Protein AF-A0A6C0BUA6-F1 (afdb_monomer)

Mean predicted aligned error: 11.97 Å

Secondary structure (DSSP, 8-state):
---PPP-SSS--SSSTTTS----TTS-HHHHHHHHHHHHHHHHHHHHHHHHHHHHHHHHHHHHHHHHHHTT--BTTB-TT--SEEEEESSSSEEEEEE--S------SSHHHHHHHHTS-HHHHHHTGGGS-EEEESSSS-EEEHHHHTT-S--

Solvent-accessible surface area (backbone atoms only — not comparable to full-atom values): 8992 Å² total; per-residue (Å²): 136,87,88,72,84,79,78,90,76,69,68,79,66,76,45,77,85,42,38,80,80,80,62,91,87,75,41,72,70,58,50,50,58,50,48,55,51,49,52,20,52,50,48,49,64,74,61,29,71,69,51,52,49,53,52,50,52,47,30,52,52,32,44,52,48,48,28,60,77,20,53,39,78,44,36,81,39,44,66,70,45,68,62,60,50,74,47,68,85,83,86,44,86,44,45,31,34,52,52,78,45,78,44,90,71,65,37,68,50,64,68,53,39,25,54,53,76,75,42,53,70,66,46,49,68,66,50,52,19,45,50,63,37,25,36,34,76,89,48,103,46,36,36,30,56,32,59,71,70,69,42,34,82,114

Radius of gyration: 20.65 Å; Cα contacts (8 Å, |Δi|>4): 180; chains: 1; bounding box: 45×27×66 Å

pLDDT: mean 79.2, std 14.66, range [35.72, 94.44]

Sequence (154 aa):
MSFATECFSGECGLCKNCCQNTDESLQINIHKKNEDERRSNDLSKLMGKNYVQEVKDRYNKNLKGWCKTYSFKEPFCYGYAPEKKSETFTGRNEKYKIIDKIHNHVCDNTYCKMMYYTSTNWEQDKKYSLLPVYKNINEEKFLCGPCLTNDSFK

Structure (mmCIF, N/CA/C/O backbone):
data_AF-A0A6C0BUA6-F1
#
_entry.id   AF-A0A6C0BUA6-F1
#
loop_
_atom_site.group_PDB
_atom_site.id
_atom_site.type_symbol
_atom_site.label_atom_id
_atom_site.label_alt_id
_atom_site.label_comp_id
_atom_site.label_asym_id
_atom_site.label_entity_id
_atom_site.label_seq_id
_atom_site.pdbx_PDB_ins_code
_atom_site.Cartn_x
_atom_site.Cartn_y
_atom_site.Cartn_z
_atom_site.occupancy
_atom_site.B_iso_or_equiv
_atom_site.auth_seq_id
_atom_site.auth_comp_id
_atom_site.auth_asym_id
_atom_site.auth_atom_id
_atom_site.pdbx_PDB_model_num
ATOM 1 N N . MET A 1 1 ? -29.274 1.729 -44.927 1.00 35.72 1 MET A N 1
ATOM 2 C CA . MET A 1 1 ? -28.558 0.460 -45.172 1.00 35.72 1 MET A CA 1
ATOM 3 C C . MET A 1 1 ? -27.086 0.799 -45.319 1.00 35.72 1 MET A C 1
ATOM 5 O O . MET A 1 1 ? -26.738 1.466 -46.283 1.00 35.72 1 MET A O 1
ATOM 9 N N . SER A 1 2 ? -26.258 0.459 -44.330 1.00 39.50 2 SER A N 1
ATOM 10 C CA . SER A 1 2 ? -24.808 0.663 -44.417 1.00 39.50 2 SER A CA 1
ATOM 11 C C . SER A 1 2 ? -24.192 -0.536 -45.123 1.00 39.50 2 SER A C 1
ATOM 13 O O . SER A 1 2 ? -24.250 -1.646 -44.603 1.00 39.50 2 SER A O 1
ATOM 15 N N . PHE A 1 3 ? -23.634 -0.311 -46.309 1.00 49.69 3 PHE A N 1
ATOM 16 C CA . PHE A 1 3 ? -22.864 -1.315 -47.033 1.00 49.69 3 PHE A CA 1
ATOM 17 C C . PHE A 1 3 ? -21.423 -1.261 -46.530 1.00 49.69 3 PHE A C 1
ATOM 19 O O . PHE A 1 3 ? -20.653 -0.393 -46.930 1.00 49.69 3 PHE A O 1
ATOM 26 N N . ALA A 1 4 ? -21.076 -2.159 -45.612 1.00 58.88 4 ALA A N 1
ATOM 27 C CA . ALA A 1 4 ? -19.685 -2.473 -45.323 1.00 58.88 4 ALA A CA 1
ATOM 28 C C . ALA A 1 4 ? -19.344 -3.772 -46.058 1.00 58.88 4 ALA A C 1
ATOM 30 O O . ALA A 1 4 ? -20.046 -4.769 -45.904 1.00 58.88 4 ALA A O 1
ATOM 31 N N . THR A 1 5 ? -18.299 -3.735 -46.881 1.00 61.78 5 THR A N 1
ATOM 32 C CA . THR A 1 5 ? -17.768 -4.901 -47.595 1.00 61.78 5 THR A CA 1
ATOM 33 C C . THR A 1 5 ? -17.380 -6.000 -46.602 1.00 61.78 5 THR A C 1
ATOM 35 O O . THR A 1 5 ? -16.710 -5.723 -45.605 1.00 61.78 5 THR A O 1
ATOM 38 N N . GLU A 1 6 ? -17.798 -7.240 -46.869 1.00 60.75 6 GLU A N 1
ATOM 39 C CA . GLU A 1 6 ? -17.447 -8.404 -46.049 1.00 60.75 6 GLU A CA 1
ATOM 40 C C . GLU A 1 6 ? -15.928 -8.626 -46.029 1.00 60.75 6 GLU A C 1
ATOM 42 O O . GLU A 1 6 ? -15.224 -8.434 -47.021 1.00 60.75 6 GLU A O 1
ATOM 47 N N . CYS A 1 7 ? -15.394 -8.998 -44.865 1.00 67.06 7 CYS A N 1
ATOM 48 C CA . CYS A 1 7 ? -13.971 -9.270 -44.718 1.00 67.06 7 CYS A CA 1
ATOM 49 C C . CYS A 1 7 ? -13.639 -10.628 -45.342 1.00 67.06 7 CYS A C 1
ATOM 51 O O . CYS A 1 7 ? -13.927 -11.667 -44.756 1.00 67.06 7 CYS A O 1
ATOM 53 N N . PHE A 1 8 ? -13.014 -10.610 -46.517 1.00 59.47 8 PHE A N 1
ATOM 54 C CA . PHE A 1 8 ? -12.662 -11.828 -47.251 1.00 59.47 8 PHE A CA 1
ATOM 55 C C . PHE A 1 8 ? -11.437 -12.566 -46.690 1.00 59.47 8 PHE A C 1
ATOM 57 O O . PHE A 1 8 ? -11.283 -13.753 -46.951 1.00 59.47 8 PHE A O 1
ATOM 64 N N . SER A 1 9 ? -10.560 -11.887 -45.939 1.00 66.94 9 SER A N 1
ATOM 65 C CA . SER A 1 9 ? -9.278 -12.455 -45.494 1.00 66.94 9 SER A CA 1
ATOM 66 C C . SER A 1 9 ? -9.242 -12.905 -44.036 1.00 66.94 9 SER A C 1
ATOM 68 O O . SER A 1 9 ? -8.333 -13.630 -43.661 1.00 66.94 9 SER A O 1
ATOM 70 N N . GLY A 1 10 ? -10.165 -12.450 -43.184 1.00 58.16 10 GLY A N 1
ATOM 71 C CA . GLY A 1 10 ? -10.108 -12.722 -41.742 1.00 58.16 10 GLY A CA 1
ATOM 72 C C . GLY A 1 10 ? -8.922 -12.081 -40.998 1.00 58.16 10 GLY A C 1
ATOM 73 O O . GLY A 1 10 ? -8.855 -12.193 -39.778 1.00 58.16 10 GLY A O 1
ATOM 74 N N . GLU A 1 11 ? -8.042 -11.342 -41.683 1.00 60.97 11 GLU A N 1
ATOM 75 C CA . GLU A 1 11 ? -6.803 -10.773 -41.121 1.00 60.97 11 GLU A CA 1
ATOM 76 C C . GLU A 1 11 ? -6.751 -9.238 -41.152 1.00 60.97 11 GLU A C 1
ATOM 78 O O . GLU A 1 11 ? -5.745 -8.637 -40.787 1.00 60.97 11 GLU A O 1
ATOM 83 N N . CYS A 1 12 ? -7.818 -8.554 -41.577 1.00 71.81 12 CYS A N 1
ATOM 84 C CA . CYS A 1 12 ? -7.754 -7.102 -41.784 1.00 71.81 12 CYS A CA 1
ATOM 85 C C . CYS A 1 12 ? -7.585 -6.283 -40.491 1.00 71.81 12 CYS A C 1
ATOM 87 O O . CYS A 1 12 ? -7.330 -5.084 -40.562 1.00 71.81 12 CYS A O 1
ATOM 89 N N . GLY A 1 13 ? -7.779 -6.897 -39.319 1.00 61.25 13 GLY A N 1
ATOM 90 C CA . GLY A 1 13 ? -7.556 -6.274 -38.009 1.00 61.25 13 GLY A CA 1
ATOM 91 C C . GLY A 1 13 ? -8.489 -5.109 -37.654 1.00 61.25 13 GLY A C 1
ATOM 92 O O . GLY A 1 13 ? -8.307 -4.500 -36.605 1.00 61.25 13 GLY A O 1
ATOM 93 N N . LEU A 1 14 ? -9.470 -4.789 -38.507 1.00 63.84 14 LEU A N 1
ATOM 94 C CA . LEU A 1 14 ? -10.301 -3.580 -38.393 1.00 63.84 14 LEU A CA 1
ATOM 95 C C . LEU A 1 14 ? -11.815 -3.843 -38.470 1.00 63.84 14 LEU A C 1
ATOM 97 O O . LEU A 1 14 ? -12.604 -2.937 -38.212 1.00 63.84 14 LEU A O 1
ATOM 101 N N . CYS A 1 15 ? -12.248 -5.049 -38.849 1.00 64.81 15 CYS A N 1
ATOM 102 C CA . CYS A 1 15 ? -13.670 -5.386 -38.956 1.00 64.81 15 CYS A CA 1
ATOM 103 C C . CYS A 1 15 ? -14.173 -6.168 -37.737 1.00 64.81 15 CYS A C 1
ATOM 105 O O . CYS A 1 15 ? -13.388 -6.787 -37.027 1.00 64.81 15 CYS A O 1
ATOM 107 N N . LYS A 1 16 ? -15.497 -6.222 -37.548 1.00 59.44 16 LYS A N 1
ATOM 108 C CA . LYS A 1 16 ? -16.146 -6.919 -36.423 1.00 59.44 16 LYS A CA 1
ATOM 109 C C . LYS A 1 16 ? -15.748 -8.399 -36.277 1.00 59.44 16 LYS A C 1
ATOM 111 O O . LYS A 1 16 ? -15.749 -8.907 -35.167 1.00 59.44 16 LYS A O 1
ATOM 116 N N . ASN A 1 17 ? -15.403 -9.080 -37.371 1.00 60.66 17 ASN A N 1
ATOM 117 C CA . ASN A 1 17 ? -14.975 -10.483 -37.328 1.00 60.66 17 ASN A CA 1
ATOM 118 C C . ASN A 1 17 ? -13.485 -10.645 -36.972 1.00 60.66 17 ASN A C 1
ATOM 120 O O . ASN A 1 17 ? -13.104 -11.672 -36.423 1.00 60.66 17 ASN A O 1
ATOM 124 N N . CYS A 1 18 ? -12.643 -9.647 -37.265 1.00 66.56 18 CYS A N 1
ATOM 125 C CA . CYS A 1 18 ? -11.206 -9.666 -36.950 1.00 66.56 18 CYS A CA 1
ATOM 126 C C . CYS A 1 18 ? -10.905 -9.019 -35.593 1.00 66.56 18 CYS A C 1
ATOM 128 O O . CYS A 1 18 ? -9.969 -9.407 -34.900 1.00 66.56 18 CYS A O 1
ATOM 130 N N . CYS A 1 19 ? -11.699 -8.026 -35.202 1.00 59.78 19 CYS A N 1
ATOM 131 C CA . CYS A 1 19 ? -11.712 -7.450 -33.871 1.00 59.78 19 CYS A CA 1
ATOM 132 C C . CYS A 1 19 ? -12.650 -8.308 -33.022 1.00 59.78 19 CYS A C 1
ATOM 134 O O . CYS A 1 19 ? -13.852 -8.073 -33.048 1.00 59.78 19 CYS A O 1
ATOM 136 N N . GLN A 1 20 ? -12.119 -9.306 -32.312 1.00 54.91 20 GLN A N 1
ATOM 137 C CA . GLN A 1 20 ? -12.839 -10.223 -31.411 1.00 54.91 20 GLN A CA 1
ATOM 138 C C . GLN A 1 20 ? -13.535 -9.513 -30.221 1.00 54.91 20 GLN A C 1
ATOM 140 O O . GLN A 1 20 ? -13.323 -9.852 -29.062 1.00 54.91 20 GLN A O 1
ATOM 145 N N . ASN A 1 21 ? -14.393 -8.528 -30.481 1.00 51.66 21 ASN A N 1
ATOM 146 C CA . ASN A 1 21 ? -15.254 -7.877 -29.499 1.00 51.66 21 ASN A CA 1
ATOM 147 C C . ASN A 1 21 ? -16.586 -8.630 -29.409 1.00 51.66 21 ASN A C 1
ATOM 149 O O . ASN A 1 21 ? -17.660 -8.082 -29.655 1.00 51.66 21 ASN A O 1
ATOM 153 N N . THR A 1 22 ? -16.510 -9.912 -29.070 1.00 51.25 22 THR A N 1
ATOM 154 C CA . THR A 1 22 ? -17.661 -10.715 -28.652 1.00 51.25 22 THR A CA 1
ATOM 155 C C . THR A 1 22 ? -17.458 -11.110 -27.197 1.00 51.25 22 THR A C 1
ATOM 157 O O . THR A 1 22 ? -16.882 -12.155 -26.928 1.00 51.25 22 THR A O 1
ATOM 160 N N . ASP A 1 23 ? -17.801 -10.198 -26.283 1.00 46.47 23 ASP A N 1
ATOM 161 C CA . ASP A 1 23 ? -18.694 -10.417 -25.130 1.00 46.47 23 ASP A CA 1
ATOM 162 C C . ASP A 1 23 ? -18.578 -9.236 -24.146 1.00 46.47 23 ASP A C 1
ATOM 164 O O . ASP A 1 23 ? -17.656 -9.150 -23.333 1.00 46.47 23 ASP A O 1
ATOM 168 N N . GLU A 1 24 ? -19.531 -8.303 -24.206 1.00 51.62 24 GLU A N 1
ATOM 169 C CA . GLU A 1 24 ? -19.572 -7.101 -23.354 1.00 51.62 24 GLU A CA 1
ATOM 170 C C . GLU A 1 24 ? -20.008 -7.377 -21.901 1.00 51.62 24 GLU A C 1
ATOM 172 O O . GLU A 1 24 ? -20.027 -6.463 -21.079 1.00 51.62 24 GLU A O 1
ATOM 177 N N . SER A 1 25 ? -20.317 -8.623 -21.528 1.00 44.19 25 SER A N 1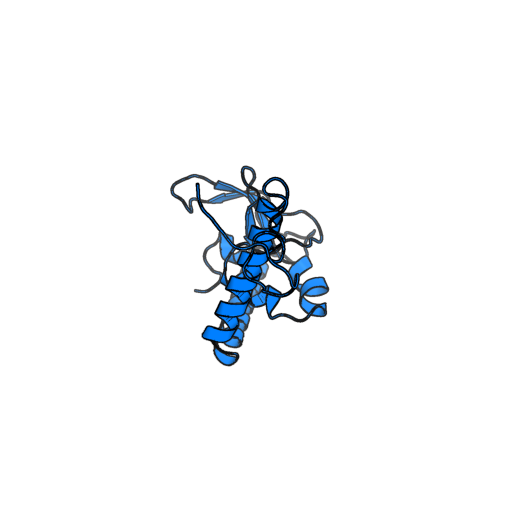
ATOM 178 C CA . SER A 1 25 ? -20.855 -8.935 -20.192 1.00 44.19 25 SER A CA 1
ATOM 179 C C . SER A 1 25 ? -19.848 -9.536 -19.197 1.00 44.19 25 SER A C 1
ATOM 181 O O . SER A 1 25 ? -20.138 -9.591 -18.003 1.00 44.19 25 SER A O 1
ATOM 183 N N . LEU A 1 26 ? -18.638 -9.914 -19.636 1.00 46.56 26 LEU A N 1
ATOM 184 C CA . LEU A 1 26 ? -17.632 -10.582 -18.786 1.00 46.56 26 LEU A CA 1
ATOM 185 C C . LEU A 1 26 ? -16.335 -9.786 -18.556 1.00 46.56 26 LEU A C 1
ATOM 187 O O . LEU A 1 26 ? -15.528 -10.170 -17.708 1.00 46.56 26 LEU A O 1
ATOM 191 N N . GLN A 1 27 ? -16.120 -8.661 -19.247 1.00 44.59 27 GLN A N 1
ATOM 192 C CA . GLN A 1 27 ? -14.793 -8.027 -19.289 1.00 44.59 27 GLN A CA 1
ATOM 193 C C . GLN A 1 27 ? -14.629 -6.713 -18.513 1.00 44.59 27 GLN A C 1
ATOM 195 O O . GLN A 1 27 ? -13.516 -6.197 -18.442 1.00 44.59 27 GLN A O 1
ATOM 200 N N . ILE A 1 28 ? -15.665 -6.175 -17.863 1.00 49.31 28 ILE A N 1
ATOM 201 C CA . ILE A 1 28 ? -15.546 -4.865 -17.189 1.00 49.31 28 ILE A CA 1
ATOM 202 C C . ILE A 1 28 ? -14.506 -4.905 -16.053 1.00 49.31 28 ILE A C 1
ATOM 204 O O . ILE A 1 28 ? -13.705 -3.983 -15.915 1.00 49.31 28 ILE A O 1
ATOM 208 N N . ASN A 1 29 ? -14.445 -5.994 -15.279 1.00 44.97 29 ASN A N 1
ATOM 209 C CA . ASN A 1 29 ? -13.486 -6.124 -14.172 1.00 44.97 29 ASN A CA 1
ATOM 210 C C . ASN A 1 29 ? -12.085 -6.580 -14.624 1.00 44.97 29 ASN A C 1
ATOM 212 O O . ASN A 1 29 ? -11.089 -6.206 -14.002 1.00 44.97 29 ASN A O 1
ATOM 216 N N . ILE A 1 30 ? -11.995 -7.349 -15.715 1.00 48.78 30 ILE A N 1
ATOM 217 C CA . ILE A 1 30 ? -10.722 -7.830 -16.278 1.00 48.78 30 ILE A CA 1
ATOM 218 C C . ILE A 1 30 ? -9.998 -6.684 -16.998 1.00 48.78 30 ILE A C 1
ATOM 220 O O . ILE A 1 30 ? -8.805 -6.476 -16.770 1.00 48.78 30 ILE A O 1
ATOM 224 N N . HIS A 1 31 ? -10.718 -5.875 -17.784 1.00 47.97 31 HIS A N 1
A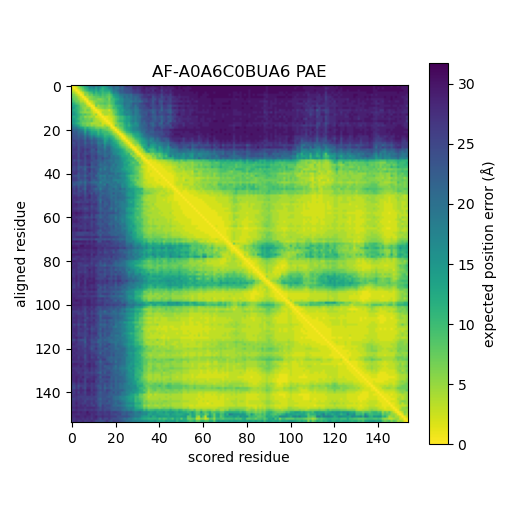TOM 225 C CA . HIS A 1 31 ? -10.142 -4.695 -18.430 1.00 47.97 31 HIS A CA 1
ATOM 226 C C . HIS A 1 31 ? -9.661 -3.658 -17.419 1.00 47.97 31 HIS A C 1
ATOM 228 O O . HIS A 1 31 ? -8.585 -3.105 -17.608 1.00 47.97 31 HIS A O 1
ATOM 234 N N . LYS A 1 32 ? -10.388 -3.432 -16.317 1.00 52.50 32 LYS A N 1
ATOM 235 C CA . LYS A 1 32 ? -9.991 -2.440 -15.305 1.00 52.50 32 LYS A CA 1
ATOM 236 C C . LYS A 1 32 ? -8.682 -2.796 -14.595 1.00 52.50 32 LYS A C 1
ATOM 238 O O . LYS A 1 32 ? -7.823 -1.933 -14.437 1.00 52.50 32 LYS A O 1
ATOM 243 N N . LYS A 1 33 ? -8.502 -4.067 -14.205 1.00 53.56 33 LYS A N 1
ATOM 244 C CA . LYS A 1 33 ? -7.230 -4.546 -13.630 1.00 53.56 33 LYS A CA 1
ATOM 245 C C . LYS A 1 33 ? -6.076 -4.415 -14.627 1.00 53.56 33 LYS A C 1
ATOM 247 O O . LYS A 1 33 ? -4.993 -3.989 -14.242 1.00 53.56 33 LYS A O 1
ATOM 252 N N . ASN A 1 34 ? -6.330 -4.725 -15.899 1.00 65.94 34 ASN A N 1
ATOM 253 C CA . ASN A 1 34 ? -5.346 -4.580 -16.970 1.00 65.94 34 ASN A CA 1
ATOM 254 C C . ASN A 1 34 ? -5.004 -3.097 -17.235 1.00 65.94 34 ASN A C 1
ATOM 256 O O . ASN A 1 34 ? -3.842 -2.751 -17.413 1.00 65.94 34 ASN A O 1
ATOM 260 N N . GLU A 1 35 ? -5.978 -2.186 -17.188 1.00 74.19 35 GLU A N 1
ATOM 261 C CA . GLU A 1 35 ? -5.729 -0.750 -17.357 1.00 74.19 35 GLU A CA 1
ATOM 262 C C . GLU A 1 35 ? -4.874 -0.149 -16.241 1.00 74.19 35 GLU A C 1
ATOM 264 O O . GLU A 1 35 ? -3.968 0.629 -16.533 1.00 74.19 35 GLU A O 1
ATOM 269 N N . ASP A 1 36 ? -5.128 -0.499 -14.980 1.00 71.19 36 ASP A N 1
ATOM 270 C CA . ASP A 1 36 ? -4.329 -0.005 -13.854 1.00 71.19 36 ASP A CA 1
ATOM 271 C C . ASP A 1 36 ? -2.871 -0.475 -13.940 1.00 71.19 36 ASP A C 1
ATOM 273 O O . ASP A 1 36 ? -1.942 0.299 -13.679 1.00 71.19 36 ASP A O 1
ATOM 277 N N . GLU A 1 37 ? -2.661 -1.726 -14.348 1.00 76.12 37 GLU A N 1
ATOM 278 C CA . GLU A 1 37 ? -1.337 -2.283 -14.613 1.00 76.12 37 GLU A CA 1
ATOM 279 C C . GLU A 1 37 ? -0.650 -1.567 -15.780 1.00 76.12 37 GLU A C 1
ATOM 281 O O . GLU A 1 37 ? 0.491 -1.117 -15.653 1.00 76.12 37 GLU A O 1
ATOM 286 N N . ARG A 1 38 ? -1.360 -1.378 -16.898 1.00 79.00 38 ARG A N 1
ATOM 287 C CA . ARG A 1 38 ? -0.855 -0.634 -18.060 1.00 79.00 38 ARG A CA 1
ATOM 288 C C . ARG A 1 38 ? -0.470 0.792 -17.689 1.00 79.00 38 ARG A C 1
ATOM 290 O O . ARG A 1 3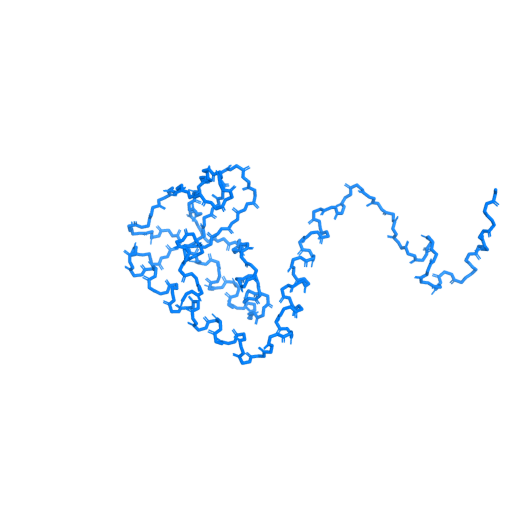8 ? 0.650 1.198 -17.973 1.00 79.00 38 ARG A O 1
ATOM 297 N N . ARG A 1 39 ? -1.335 1.517 -16.975 1.00 82.69 39 ARG A N 1
ATOM 298 C CA . ARG A 1 39 ? -1.059 2.882 -16.494 1.00 82.69 39 ARG A CA 1
ATOM 299 C C . ARG A 1 39 ? 0.154 2.931 -15.580 1.00 82.69 39 ARG A C 1
ATOM 301 O O . ARG A 1 39 ? 0.965 3.844 -15.689 1.00 82.69 39 ARG A O 1
ATOM 308 N N . SER A 1 40 ? 0.294 1.952 -14.694 1.00 80.06 40 SER A N 1
ATOM 309 C CA . SER A 1 40 ? 1.439 1.854 -13.788 1.00 80.06 40 SER A CA 1
ATOM 310 C C . SER A 1 40 ? 2.743 1.599 -14.549 1.00 80.06 40 SER A C 1
ATOM 312 O O . SER A 1 40 ? 3.767 2.224 -14.264 1.00 80.06 40 SER A O 1
ATOM 314 N N . ASN A 1 41 ? 2.702 0.728 -15.558 1.00 81.56 41 ASN A N 1
ATOM 315 C CA . ASN A 1 41 ? 3.836 0.452 -16.432 1.00 81.56 41 ASN A CA 1
ATOM 316 C C . ASN A 1 41 ? 4.198 1.668 -17.291 1.00 81.56 41 ASN A C 1
ATOM 318 O O . ASN A 1 41 ? 5.376 2.016 -17.393 1.00 81.56 41 ASN A O 1
ATOM 322 N N . ASP A 1 42 ? 3.212 2.352 -17.861 1.00 84.75 42 ASP A N 1
ATOM 323 C CA . ASP A 1 42 ? 3.425 3.563 -18.653 1.00 84.75 42 ASP A CA 1
ATOM 324 C C . ASP A 1 42 ? 4.009 4.685 -17.793 1.00 84.75 42 ASP A C 1
ATOM 326 O O . ASP A 1 42 ? 4.992 5.310 -18.191 1.00 84.75 42 ASP A O 1
ATOM 330 N N . LEU A 1 43 ? 3.506 4.863 -16.566 1.00 85.56 43 LEU A N 1
ATOM 331 C CA . LEU A 1 43 ? 4.082 5.796 -15.601 1.00 85.56 43 LEU A CA 1
ATOM 332 C C . LEU A 1 43 ? 5.557 5.474 -15.335 1.00 85.56 43 LEU A C 1
ATOM 334 O O . LEU A 1 43 ? 6.397 6.365 -15.401 1.00 85.56 43 LEU A O 1
ATOM 338 N N . SER A 1 44 ? 5.907 4.206 -15.109 1.00 86.06 44 SER A N 1
ATOM 339 C CA . SER A 1 44 ? 7.305 3.827 -14.859 1.00 86.06 44 SER A CA 1
ATOM 340 C C . SER A 1 44 ? 8.245 4.173 -16.021 1.00 86.06 44 SER A C 1
ATOM 342 O O . SER A 1 44 ? 9.383 4.594 -15.799 1.00 86.06 44 SER A O 1
ATOM 344 N N . LYS A 1 45 ? 7.760 4.041 -17.262 1.00 86.62 45 LYS A N 1
ATOM 345 C CA . LYS A 1 45 ? 8.510 4.390 -18.473 1.00 86.62 45 LYS A CA 1
ATOM 346 C C . LYS A 1 45 ? 8.658 5.901 -18.613 1.00 86.62 45 LYS A C 1
ATOM 348 O O . LYS A 1 45 ? 9.746 6.360 -18.944 1.00 86.62 45 LYS A O 1
ATOM 353 N N . LEU A 1 46 ? 7.590 6.652 -18.336 1.00 88.12 46 LEU A N 1
ATOM 354 C CA . LEU A 1 46 ? 7.581 8.115 -18.404 1.00 88.12 46 LEU A CA 1
ATOM 355 C C . LEU A 1 46 ? 8.522 8.743 -17.372 1.00 88.12 46 LEU A C 1
ATOM 357 O O . LEU A 1 46 ? 9.249 9.675 -17.699 1.00 88.12 46 LEU A O 1
ATOM 361 N N . MET A 1 47 ? 8.531 8.223 -16.142 1.00 87.31 47 MET A N 1
ATOM 362 C CA . MET A 1 47 ? 9.365 8.769 -15.065 1.00 87.31 47 MET A CA 1
ATOM 363 C C . MET A 1 47 ? 10.844 8.377 -15.200 1.00 87.31 47 MET A C 1
ATOM 365 O O . MET A 1 47 ? 11.729 9.099 -14.743 1.00 87.31 47 MET A O 1
ATOM 369 N N . GLY A 1 48 ? 11.126 7.231 -15.821 1.00 86.88 48 GLY A N 1
ATOM 370 C CA . GLY A 1 48 ? 12.478 6.709 -15.971 1.00 86.88 48 GLY A CA 1
ATOM 371 C C . GLY A 1 48 ? 13.006 6.001 -14.718 1.00 86.88 48 GLY A C 1
ATOM 372 O O . GLY A 1 48 ? 12.551 6.202 -13.590 1.00 86.88 48 GLY A O 1
ATOM 373 N N . LYS A 1 49 ? 14.006 5.133 -14.922 1.00 86.44 49 LYS A N 1
ATOM 374 C CA . LYS A 1 49 ? 14.498 4.192 -13.898 1.00 86.44 49 LYS A CA 1
ATOM 375 C C . LYS A 1 49 ? 15.009 4.879 -12.627 1.00 86.44 49 LYS A C 1
ATOM 377 O O . LYS A 1 49 ? 14.725 4.399 -11.535 1.00 86.44 49 LYS A O 1
ATOM 382 N N . ASN A 1 50 ? 15.722 5.998 -12.769 1.00 87.88 50 ASN A N 1
ATOM 383 C CA . ASN A 1 50 ? 16.296 6.721 -11.630 1.00 87.88 50 ASN A CA 1
ATOM 384 C C . ASN A 1 50 ? 15.197 7.272 -10.716 1.00 87.88 50 ASN A C 1
ATOM 386 O O . ASN A 1 50 ? 15.218 7.030 -9.514 1.00 87.88 50 ASN A O 1
ATOM 390 N N . TYR A 1 51 ? 14.182 7.912 -11.297 1.00 88.31 51 TYR A N 1
ATOM 391 C CA . TYR A 1 51 ? 13.066 8.447 -10.526 1.00 88.31 51 TYR A CA 1
ATOM 392 C C . TYR A 1 51 ? 12.257 7.339 -9.846 1.00 88.31 51 TYR A C 1
ATOM 394 O O . TYR A 1 51 ? 11.893 7.448 -8.677 1.00 88.31 51 TYR A O 1
ATOM 402 N N . VAL A 1 52 ? 11.999 6.232 -10.551 1.00 87.38 52 VAL A N 1
ATOM 403 C CA . VAL A 1 52 ? 11.317 5.070 -9.959 1.00 87.38 52 VAL A CA 1
ATOM 404 C C . VAL A 1 52 ? 12.086 4.552 -8.740 1.00 87.38 52 VAL A C 1
ATOM 406 O O . VAL A 1 52 ? 11.465 4.220 -7.729 1.00 87.38 52 VAL A O 1
ATOM 409 N N . GLN A 1 53 ? 13.419 4.518 -8.802 1.00 89.12 53 GLN A N 1
ATOM 410 C CA . GLN A 1 53 ? 14.250 4.114 -7.671 1.00 89.12 53 GLN A CA 1
ATOM 411 C C . GLN A 1 53 ? 14.153 5.102 -6.499 1.00 89.12 53 GLN A C 1
ATOM 413 O O . GLN A 1 53 ? 13.957 4.671 -5.366 1.00 89.12 53 GLN A O 1
ATOM 418 N N . GLU A 1 54 ? 14.182 6.412 -6.755 1.00 90.69 54 GLU A N 1
ATOM 419 C CA . GLU A 1 54 ? 14.003 7.433 -5.711 1.00 90.69 54 GLU A CA 1
ATOM 420 C C . GLU A 1 54 ? 12.650 7.307 -4.996 1.00 90.69 54 GLU A C 1
ATOM 422 O O . GLU A 1 54 ? 12.570 7.397 -3.766 1.00 90.69 54 GLU A O 1
ATOM 427 N N . VAL A 1 55 ? 11.577 7.054 -5.753 1.00 89.62 55 VAL A N 1
ATOM 428 C CA . VAL A 1 55 ? 10.239 6.810 -5.196 1.00 89.62 55 VAL A CA 1
ATOM 429 C C . VAL A 1 55 ? 10.233 5.544 -4.340 1.00 89.62 55 VAL A C 1
ATOM 431 O O . VAL A 1 55 ? 9.687 5.565 -3.233 1.00 89.62 55 VAL A O 1
ATOM 434 N N . LYS A 1 56 ? 10.878 4.463 -4.805 1.00 89.81 56 LYS A N 1
ATOM 435 C CA . LYS A 1 56 ? 11.035 3.220 -4.031 1.00 89.81 56 LYS A CA 1
ATOM 436 C C . LYS A 1 56 ? 11.778 3.469 -2.723 1.00 89.81 56 LYS A C 1
ATOM 438 O O . LYS A 1 56 ? 11.332 2.999 -1.675 1.00 89.81 56 LYS A O 1
ATOM 443 N N . ASP A 1 57 ? 12.873 4.214 -2.754 1.00 90.69 57 ASP A N 1
ATOM 444 C CA . ASP A 1 57 ? 13.691 4.483 -1.572 1.00 90.69 57 ASP A CA 1
ATOM 445 C C . ASP A 1 57 ? 12.949 5.350 -0.554 1.00 90.69 57 ASP A C 1
ATOM 447 O O . ASP A 1 57 ? 12.938 5.029 0.641 1.00 90.69 57 ASP A O 1
ATOM 451 N N . ARG A 1 58 ? 12.244 6.386 -1.024 1.00 90.62 58 ARG A N 1
ATOM 452 C CA . ARG A 1 58 ? 11.384 7.221 -0.177 1.00 90.62 58 ARG A CA 1
ATOM 453 C C . ARG A 1 58 ? 10.270 6.403 0.465 1.00 90.62 58 ARG A C 1
ATOM 455 O O . ARG A 1 58 ? 10.126 6.418 1.686 1.00 90.62 58 ARG A O 1
ATOM 462 N N . TYR A 1 59 ? 9.553 5.614 -0.331 1.00 90.88 59 TYR A N 1
ATOM 463 C CA . TYR A 1 59 ? 8.502 4.740 0.178 1.00 90.88 59 TYR A CA 1
ATOM 464 C C . TYR A 1 59 ? 9.041 3.739 1.205 1.00 90.88 59 TYR A C 1
ATOM 466 O O . TYR A 1 59 ? 8.456 3.573 2.271 1.00 90.88 59 TYR A O 1
ATOM 474 N N . ASN A 1 60 ? 10.186 3.103 0.939 1.00 89.19 60 ASN A N 1
ATOM 475 C CA . ASN A 1 60 ? 10.806 2.155 1.867 1.00 89.19 60 ASN A CA 1
ATOM 476 C C . ASN A 1 60 ? 11.218 2.825 3.186 1.00 89.19 60 ASN A C 1
ATOM 478 O O . ASN A 1 60 ? 11.081 2.218 4.251 1.00 89.19 60 ASN A O 1
ATOM 482 N N . LYS A 1 61 ? 11.717 4.066 3.138 1.00 90.38 61 LYS A N 1
ATOM 483 C CA . LYS A 1 61 ? 12.028 4.857 4.336 1.00 90.38 61 LYS A CA 1
ATOM 484 C C . LYS A 1 61 ? 10.762 5.135 5.146 1.00 90.38 61 LYS A C 1
ATOM 486 O O . LYS A 1 61 ? 10.756 4.894 6.353 1.00 90.38 61 LYS A O 1
ATOM 491 N N . ASN A 1 62 ? 9.693 5.562 4.481 1.00 90.56 62 ASN A N 1
ATOM 492 C CA . ASN A 1 62 ? 8.435 5.927 5.129 1.00 90.56 62 ASN A CA 1
ATOM 493 C C . ASN A 1 62 ? 7.712 4.693 5.682 1.00 90.56 62 ASN A C 1
ATOM 495 O O . ASN A 1 62 ? 7.227 4.718 6.808 1.00 90.56 62 ASN A O 1
ATOM 499 N N . LEU A 1 63 ? 7.755 3.569 4.966 1.00 89.81 63 LEU A N 1
ATOM 500 C CA . LEU A 1 63 ? 7.296 2.269 5.447 1.00 89.81 63 LEU A CA 1
ATOM 501 C C . LEU A 1 63 ? 8.055 1.827 6.702 1.00 89.81 63 LEU A C 1
ATOM 503 O O . LEU A 1 63 ? 7.430 1.450 7.687 1.00 89.81 63 LEU A O 1
ATOM 507 N N . LYS A 1 64 ? 9.394 1.909 6.707 1.00 88.81 64 LYS A N 1
ATOM 508 C CA . LYS A 1 64 ? 10.197 1.594 7.902 1.00 88.81 64 LYS A CA 1
ATOM 509 C C . LYS A 1 64 ? 9.846 2.509 9.075 1.00 88.81 64 LYS A C 1
ATOM 511 O O . LYS A 1 64 ? 9.792 2.035 10.205 1.00 88.81 64 LYS A O 1
ATOM 516 N N . GLY A 1 65 ? 9.626 3.798 8.816 1.00 89.75 65 GLY A N 1
ATOM 517 C CA . GLY A 1 65 ? 9.168 4.758 9.820 1.00 89.75 65 GLY A CA 1
ATOM 518 C C . GLY A 1 65 ? 7.816 4.356 10.402 1.00 89.75 65 GLY A C 1
ATOM 519 O O . GLY A 1 65 ? 7.694 4.200 11.611 1.00 89.75 65 GLY A O 1
ATOM 520 N N . TRP A 1 66 ? 6.844 4.082 9.535 1.00 91.44 66 TRP A N 1
ATOM 521 C CA . TRP A 1 66 ? 5.507 3.641 9.918 1.00 91.44 66 TRP A CA 1
ATOM 522 C C . TRP A 1 66 ? 5.550 2.358 10.758 1.00 91.44 66 TRP A C 1
ATOM 524 O O . TRP A 1 66 ? 4.997 2.317 11.855 1.00 91.44 66 TRP A O 1
ATOM 534 N N . CYS A 1 67 ? 6.280 1.334 10.305 1.00 88.88 67 CYS A N 1
ATOM 535 C CA . CYS A 1 67 ? 6.405 0.079 11.044 1.00 88.88 67 CYS A CA 1
ATOM 536 C C . CYS A 1 67 ? 7.050 0.276 12.421 1.00 88.88 67 CYS A C 1
ATOM 538 O O . CYS A 1 67 ? 6.618 -0.350 13.384 1.00 88.88 67 CYS A O 1
ATOM 540 N N . LYS A 1 68 ? 8.043 1.168 12.547 1.00 89.44 68 LYS A N 1
ATOM 541 C CA . LYS A 1 68 ? 8.642 1.512 13.847 1.00 89.44 68 LYS A CA 1
ATOM 542 C C . LYS A 1 68 ? 7.645 2.209 14.769 1.00 89.44 68 LYS A C 1
ATOM 544 O O . LYS A 1 68 ? 7.538 1.812 15.923 1.00 89.44 68 LYS A O 1
ATOM 549 N N . THR A 1 69 ? 6.913 3.204 14.267 1.00 90.06 69 THR A N 1
ATOM 550 C CA . THR A 1 69 ? 5.904 3.946 15.043 1.00 90.06 69 THR A CA 1
ATOM 551 C C . THR A 1 69 ? 4.849 3.018 15.630 1.00 90.06 69 THR A C 1
ATOM 553 O O . THR A 1 69 ? 4.448 3.180 16.779 1.00 90.06 69 THR A O 1
ATOM 556 N N . TYR A 1 70 ? 4.425 2.023 14.854 1.00 89.62 70 TYR A N 1
ATOM 557 C CA . TYR A 1 70 ? 3.371 1.101 15.255 1.00 89.62 70 TYR A CA 1
ATOM 558 C C . TYR A 1 70 ? 3.887 -0.243 15.778 1.00 89.62 70 TYR A C 1
ATOM 560 O O . TYR A 1 70 ? 3.085 -1.135 16.026 1.00 89.62 70 TYR A O 1
ATOM 568 N N . SER A 1 71 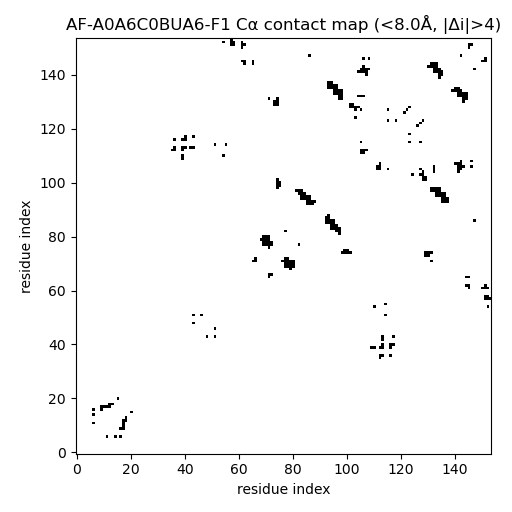? 5.198 -0.422 15.968 1.00 87.06 71 SER A N 1
ATOM 569 C CA . SER A 1 71 ? 5.800 -1.718 16.334 1.00 87.06 71 SER A CA 1
ATOM 570 C C . SER A 1 71 ? 5.346 -2.885 15.440 1.00 87.06 71 SER A C 1
ATOM 572 O O . SER A 1 71 ? 5.295 -4.032 15.886 1.00 87.06 71 SER A O 1
ATOM 574 N N . PHE A 1 72 ? 5.011 -2.596 14.181 1.00 85.19 72 PHE A N 1
ATOM 575 C CA . PHE A 1 72 ? 4.564 -3.587 13.212 1.00 85.19 72 PHE A CA 1
ATOM 576 C C . PHE A 1 72 ? 5.779 -4.373 12.727 1.00 85.19 72 PHE A C 1
ATOM 578 O O . PHE A 1 72 ? 6.685 -3.808 12.104 1.00 85.19 72 PHE A O 1
ATOM 585 N N . LYS A 1 73 ? 5.807 -5.675 13.012 1.00 78.38 73 LYS A N 1
ATOM 586 C CA . LYS A 1 73 ? 6.901 -6.557 12.583 1.00 78.38 73 LYS A CA 1
ATOM 587 C C . LYS A 1 73 ? 6.508 -7.395 11.375 1.00 78.38 73 LYS A C 1
ATOM 589 O O . LYS A 1 73 ? 7.280 -7.491 10.428 1.00 78.38 73 LYS A O 1
ATOM 594 N N . GLU A 1 74 ? 5.317 -7.985 11.417 1.00 75.94 74 GLU A N 1
ATOM 595 C CA . GLU A 1 74 ? 4.855 -9.011 10.475 1.00 75.94 74 GLU A CA 1
ATOM 596 C C . GLU A 1 74 ? 3.325 -8.915 10.318 1.00 75.94 74 GLU A C 1
ATOM 598 O O . GLU A 1 74 ? 2.671 -8.376 11.215 1.00 75.94 74 GLU A O 1
ATOM 603 N N . PRO A 1 75 ? 2.711 -9.473 9.253 1.00 73.25 75 PRO A N 1
ATOM 604 C CA . PRO A 1 75 ? 1.263 -9.394 9.006 1.00 73.25 75 PRO A CA 1
ATOM 605 C C . PRO A 1 75 ? 0.347 -9.971 10.074 1.00 73.25 75 PRO A C 1
ATOM 607 O O . PRO A 1 75 ? -0.856 -9.852 9.927 1.00 73.25 75 PRO A O 1
ATOM 610 N N . PHE A 1 76 ? 0.873 -10.645 11.089 1.00 75.00 76 PHE A N 1
ATOM 611 C CA . PHE A 1 76 ? 0.137 -11.180 12.239 1.00 75.00 76 PHE A CA 1
ATOM 612 C C . PHE A 1 76 ? 0.640 -10.581 13.565 1.00 75.00 76 PHE A C 1
ATOM 614 O O . PHE A 1 76 ? 0.141 -10.911 14.637 1.00 75.00 76 PHE A O 1
ATOM 621 N N . CYS A 1 77 ? 1.632 -9.688 13.504 1.00 78.50 77 CYS A N 1
ATOM 622 C CA . CYS A 1 77 ? 2.251 -9.015 14.639 1.00 78.50 77 CYS A CA 1
ATOM 623 C C . CYS A 1 77 ? 2.158 -7.496 14.433 1.00 78.50 77 CYS A C 1
ATOM 625 O O . CYS A 1 77 ? 3.135 -6.821 14.089 1.00 78.50 77 CYS A O 1
ATOM 627 N N . TYR A 1 78 ? 0.942 -6.974 14.626 1.00 76.00 78 TYR A N 1
ATOM 628 C CA . TYR A 1 78 ? 0.591 -5.572 14.373 1.00 76.00 78 TYR A CA 1
ATOM 629 C C . TYR A 1 78 ? 1.212 -4.582 15.354 1.00 76.00 78 TYR A C 1
ATOM 631 O O . TYR A 1 78 ? 1.274 -3.394 15.050 1.00 76.00 78 TYR A O 1
ATOM 639 N N . GLY A 1 79 ? 1.645 -5.046 16.528 1.00 83.44 79 GLY A N 1
ATOM 640 C CA . GLY A 1 79 ? 2.083 -4.162 17.602 1.00 83.44 79 GLY A CA 1
ATOM 641 C C . GLY A 1 79 ? 0.965 -3.202 18.017 1.00 83.44 79 GLY A C 1
ATOM 642 O O . GLY A 1 79 ? -0.122 -3.632 18.388 1.00 83.44 79 GLY A O 1
ATOM 643 N N . TYR A 1 80 ? 1.239 -1.902 17.931 1.00 85.25 80 TYR A N 1
ATOM 644 C CA . TYR A 1 80 ? 0.301 -0.809 18.199 1.00 85.25 80 TYR A CA 1
ATOM 645 C C . TYR A 1 80 ? -0.446 -0.326 16.945 1.00 85.25 80 TYR A C 1
ATOM 647 O O . TYR A 1 80 ? -1.153 0.683 17.012 1.00 85.25 80 TYR A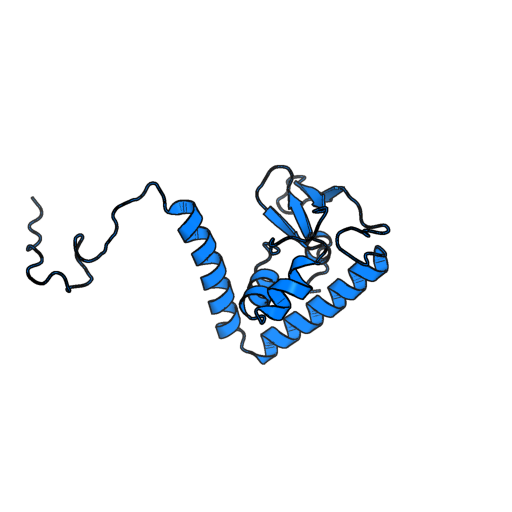 O 1
ATOM 655 N N . ALA A 1 81 ? -0.280 -0.983 15.789 1.00 88.06 81 ALA A N 1
ATOM 656 C CA . ALA A 1 81 ? -1.014 -0.609 14.584 1.00 88.06 81 ALA A CA 1
ATOM 657 C C . ALA A 1 81 ? -2.528 -0.766 14.819 1.00 88.06 81 ALA A C 1
ATOM 659 O O . ALA A 1 81 ? -2.972 -1.833 15.245 1.00 88.06 81 ALA A O 1
ATOM 660 N N . PRO A 1 82 ? -3.345 0.262 14.527 1.00 87.00 82 PRO A N 1
ATOM 661 C CA . PRO A 1 82 ? -4.784 0.175 14.724 1.00 87.00 82 PRO A CA 1
ATOM 662 C C . PRO A 1 82 ? -5.384 -0.918 13.841 1.00 87.00 82 PRO A C 1
ATOM 664 O O . PRO A 1 82 ? -5.192 -0.895 12.626 1.00 87.00 82 PRO A O 1
ATOM 667 N N . GLU A 1 83 ? -6.169 -1.828 14.417 1.00 88.94 83 GLU A N 1
ATOM 668 C CA . GLU A 1 83 ? -6.889 -2.842 13.632 1.00 88.94 83 GLU A CA 1
ATOM 669 C C . GLU A 1 83 ? -7.907 -2.214 12.678 1.00 88.94 83 GLU A C 1
ATOM 671 O O . GLU A 1 83 ? -8.143 -2.706 11.572 1.00 88.94 83 GLU A O 1
ATOM 676 N N . LYS A 1 84 ? -8.525 -1.116 13.122 1.00 90.44 84 LYS A N 1
ATOM 677 C CA . LYS A 1 84 ? -9.494 -0.333 12.366 1.00 90.44 84 LYS A CA 1
ATOM 678 C C . LYS A 1 84 ? -9.077 1.126 12.370 1.00 90.44 84 LYS A C 1
ATOM 680 O O . LYS A 1 84 ? -8.694 1.663 13.408 1.00 90.44 84 LYS A O 1
ATOM 685 N N . LYS A 1 85 ? -9.209 1.777 11.221 1.00 88.50 85 LYS A N 1
ATOM 686 C CA . LYS A 1 85 ? -8.966 3.211 11.059 1.00 88.50 85 LYS A CA 1
ATOM 687 C C . LYS A 1 85 ? -10.128 3.847 10.313 1.00 88.50 85 LYS A C 1
ATOM 689 O O . LYS A 1 85 ? -10.785 3.187 9.515 1.00 88.50 85 LYS A O 1
ATOM 694 N N . SER A 1 86 ? -10.396 5.113 10.593 1.00 84.56 86 SER A N 1
ATOM 695 C CA . SER A 1 86 ? -11.369 5.911 9.849 1.00 84.56 86 SER A CA 1
ATOM 696 C C . SER A 1 86 ? -10.639 7.124 9.301 1.00 84.56 86 SER A C 1
ATOM 698 O O . SER A 1 86 ? -9.959 7.802 10.065 1.00 84.56 86 SER A O 1
ATOM 700 N N . GLU A 1 87 ? -10.742 7.364 8.002 1.00 82.06 87 GLU A N 1
ATOM 701 C CA . GLU A 1 87 ? -10.046 8.451 7.315 1.00 82.06 87 GLU A CA 1
ATOM 702 C C . GLU A 1 87 ? -10.990 9.165 6.354 1.00 82.06 87 GLU A C 1
ATOM 704 O O . GLU A 1 87 ? -11.948 8.578 5.853 1.00 82.06 87 GLU A O 1
ATOM 709 N N . THR A 1 88 ? -10.722 10.442 6.089 1.00 78.75 88 THR A N 1
ATOM 710 C CA . THR A 1 88 ? -11.546 11.254 5.182 1.00 78.75 88 THR A CA 1
ATOM 711 C C . THR A 1 88 ? -10.735 11.637 3.950 1.00 78.75 88 THR A C 1
ATOM 713 O O . THR A 1 88 ? -10.069 12.666 3.939 1.00 78.75 88 THR A O 1
ATOM 716 N N . PHE A 1 89 ? -10.780 10.805 2.906 1.00 71.94 89 PHE A N 1
ATOM 717 C CA . PHE A 1 89 ? -10.066 11.067 1.645 1.00 71.94 89 PHE A CA 1
ATOM 718 C C . PHE A 1 89 ? -10.925 11.810 0.619 1.00 71.94 89 PHE A C 1
ATOM 720 O O . PHE A 1 89 ? -10.445 12.706 -0.067 1.00 71.94 89 PHE A O 1
ATOM 727 N N . THR A 1 90 ? -12.202 11.446 0.512 1.00 69.62 90 THR A N 1
ATOM 728 C CA . THR A 1 90 ? -13.135 11.928 -0.523 1.00 69.62 90 THR A CA 1
ATOM 729 C C . THR A 1 90 ? -14.199 12.877 0.036 1.00 69.62 90 THR A C 1
ATOM 731 O O . THR A 1 90 ? -15.269 13.044 -0.542 1.00 69.62 90 THR A O 1
ATOM 734 N N . GLY A 1 91 ? -13.950 13.450 1.219 1.00 72.69 91 GLY A N 1
ATOM 735 C CA . GLY A 1 91 ? -14.971 14.147 2.013 1.00 72.69 91 GLY A CA 1
ATOM 736 C C . GLY A 1 91 ? -15.970 13.201 2.697 1.00 72.69 91 GLY A C 1
ATOM 737 O O . GLY A 1 91 ? -16.826 13.650 3.453 1.00 72.69 91 GLY A O 1
ATOM 738 N N . ARG A 1 92 ? -15.847 11.885 2.471 1.00 78.56 92 ARG A N 1
ATOM 739 C CA . ARG A 1 92 ? -16.591 10.833 3.170 1.00 78.56 92 ARG A CA 1
ATOM 740 C C . ARG A 1 92 ? -15.696 10.164 4.204 1.00 78.56 92 ARG A C 1
ATOM 742 O O . ARG A 1 92 ? -14.512 9.957 3.955 1.00 78.56 92 ARG A O 1
ATOM 749 N N . ASN A 1 93 ? -16.282 9.805 5.344 1.00 83.88 93 ASN A N 1
ATOM 750 C CA . ASN A 1 93 ? -1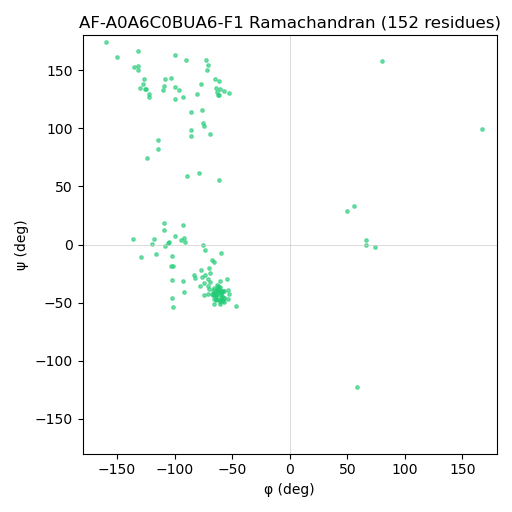5.609 9.007 6.362 1.00 83.88 93 ASN A CA 1
ATOM 751 C C . ASN A 1 93 ? -15.521 7.552 5.873 1.00 83.88 93 ASN A C 1
ATOM 753 O O . ASN A 1 93 ? -16.507 6.810 5.881 1.00 83.88 93 ASN A O 1
ATOM 757 N N . GLU A 1 94 ? -14.343 7.176 5.395 1.00 89.50 94 GLU A N 1
ATOM 758 C CA . GLU A 1 94 ? -14.023 5.842 4.916 1.00 89.50 94 GLU A CA 1
ATOM 759 C C . GLU A 1 94 ? -13.433 5.024 6.066 1.00 89.50 94 GLU A C 1
ATOM 761 O O . GLU A 1 94 ? -12.467 5.428 6.717 1.00 89.50 94 GLU A O 1
ATOM 766 N N . LYS A 1 95 ? -14.013 3.848 6.318 1.00 92.12 95 LYS A N 1
ATOM 767 C CA . LYS A 1 95 ? -13.553 2.936 7.366 1.00 92.12 95 LYS A CA 1
ATOM 768 C C . LYS A 1 95 ? -12.705 1.834 6.759 1.00 92.12 95 LYS A C 1
ATOM 770 O O . LYS A 1 95 ? -13.088 1.217 5.769 1.00 92.12 95 LYS A O 1
ATOM 775 N N . TYR A 1 96 ? -11.592 1.554 7.411 1.00 93.81 96 TYR A N 1
ATOM 776 C CA . TYR A 1 96 ? -10.564 0.631 6.969 1.00 93.81 96 TYR A CA 1
ATOM 777 C C . TYR A 1 96 ? -10.275 -0.395 8.060 1.00 93.81 96 TYR A C 1
ATOM 779 O O . TYR A 1 96 ? -10.252 -0.051 9.243 1.00 93.81 96 TYR A O 1
ATOM 787 N N . LYS A 1 97 ? -10.028 -1.646 7.669 1.00 93.19 97 LYS A N 1
ATOM 788 C CA . LYS A 1 97 ? -9.591 -2.728 8.560 1.00 93.19 97 LYS A CA 1
ATOM 789 C C . LYS A 1 97 ? -8.293 -3.336 8.036 1.00 93.19 97 LYS A C 1
ATOM 791 O O . LYS A 1 97 ? -8.200 -3.608 6.840 1.00 93.19 97 LYS A O 1
ATOM 796 N N . ILE A 1 98 ? -7.311 -3.545 8.909 1.00 92.19 98 ILE A N 1
ATOM 797 C CA . ILE A 1 98 ? -6.055 -4.198 8.531 1.00 92.19 98 ILE A CA 1
ATOM 798 C C . ILE A 1 98 ? -6.307 -5.656 8.123 1.00 92.19 98 ILE A C 1
ATOM 800 O O . ILE A 1 98 ? -7.179 -6.327 8.683 1.00 92.19 98 ILE A O 1
ATOM 804 N N . ILE A 1 99 ? -5.584 -6.125 7.110 1.00 90.62 99 ILE A N 1
ATOM 805 C CA . ILE A 1 99 ? -5.666 -7.505 6.627 1.00 90.62 99 ILE A CA 1
ATOM 806 C C . ILE A 1 99 ? -4.836 -8.391 7.539 1.00 90.62 99 ILE A C 1
ATOM 808 O O . ILE A 1 99 ? -3.675 -8.087 7.807 1.00 90.62 99 ILE A O 1
ATOM 812 N N . ASP A 1 100 ? -5.440 -9.482 8.015 1.00 79.50 100 ASP A N 1
ATOM 813 C CA . ASP A 1 100 ? -4.929 -10.179 9.186 1.00 79.50 100 ASP A CA 1
ATOM 814 C C . ASP A 1 100 ? -3.956 -11.345 8.916 1.00 79.50 100 ASP A C 1
ATOM 816 O O . ASP A 1 100 ? -3.756 -12.196 9.784 1.00 79.50 100 ASP A O 1
ATOM 820 N N . LYS A 1 101 ? -3.377 -11.430 7.707 1.00 82.31 101 LYS A N 1
ATOM 821 C CA . LYS A 1 101 ? -2.531 -12.544 7.220 1.00 82.31 101 LYS A CA 1
ATOM 822 C C . LYS A 1 101 ? -1.650 -12.104 6.047 1.00 82.31 101 LYS A C 1
ATOM 824 O O . LYS A 1 101 ? -1.817 -11.012 5.508 1.00 82.31 101 LYS A O 1
ATOM 829 N N . ILE A 1 102 ? -0.760 -13.001 5.612 1.00 84.88 102 ILE A N 1
ATOM 830 C CA . ILE A 1 102 ? -0.078 -12.902 4.312 1.00 84.88 102 ILE A CA 1
ATOM 831 C C . ILE A 1 102 ? -1.135 -12.738 3.215 1.00 84.88 102 ILE A C 1
ATOM 833 O O . ILE A 1 102 ? -2.097 -13.508 3.162 1.00 84.88 102 ILE A O 1
ATOM 837 N N . HIS A 1 103 ? -0.955 -11.748 2.347 1.00 88.88 103 HIS A N 1
ATOM 838 C CA . HIS A 1 103 ? -1.923 -11.413 1.309 1.00 88.88 103 HIS A CA 1
ATOM 839 C C . HIS A 1 103 ? -1.275 -11.253 -0.066 1.00 88.88 103 HIS A C 1
ATOM 841 O O . HIS A 1 103 ? -0.069 -11.095 -0.194 1.00 88.88 103 HIS A O 1
ATOM 847 N N . ASN A 1 104 ? -2.093 -11.224 -1.113 1.00 88.50 104 ASN A N 1
ATOM 848 C CA . ASN A 1 104 ? -1.685 -10.862 -2.475 1.00 88.50 104 ASN A CA 1
ATOM 849 C C . ASN A 1 104 ? -2.241 -9.490 -2.904 1.00 88.50 104 ASN A C 1
ATOM 851 O O . ASN A 1 104 ? -2.211 -9.137 -4.079 1.00 88.50 104 ASN A O 1
ATOM 855 N N . HIS A 1 105 ? -2.770 -8.715 -1.954 1.00 90.62 105 HIS A N 1
ATOM 856 C CA . HIS A 1 105 ? -3.311 -7.387 -2.217 1.00 90.62 105 HIS A CA 1
ATOM 857 C C . HIS A 1 105 ? -2.211 -6.339 -2.387 1.00 90.62 105 HIS A C 1
ATOM 859 O O . HIS A 1 105 ? -1.248 -6.288 -1.621 1.00 90.62 105 HIS A O 1
ATOM 865 N N . VAL A 1 106 ? -2.399 -5.465 -3.372 1.00 91.12 106 VAL A N 1
ATOM 866 C CA . VAL A 1 106 ? -1.526 -4.324 -3.652 1.00 91.12 106 VAL A CA 1
ATOM 867 C C . VAL A 1 106 ? -2.267 -3.054 -3.255 1.00 91.12 106 VAL A C 1
ATOM 869 O O . VAL A 1 106 ? -3.476 -2.953 -3.438 1.00 91.12 106 VAL A O 1
ATOM 872 N N . CYS A 1 107 ? -1.548 -2.085 -2.692 1.00 92.12 107 CYS A N 1
ATOM 873 C CA . CYS A 1 107 ? -2.109 -0.773 -2.388 1.00 92.12 107 CYS A CA 1
ATOM 874 C C . CYS A 1 107 ? -2.602 -0.089 -3.674 1.00 92.12 107 CYS A C 1
ATOM 876 O O . CYS A 1 107 ? -1.868 -0.031 -4.657 1.00 92.12 107 CYS A O 1
ATOM 878 N N . ASP A 1 108 ? -3.802 0.486 -3.643 1.00 91.25 108 ASP A N 1
ATOM 879 C CA 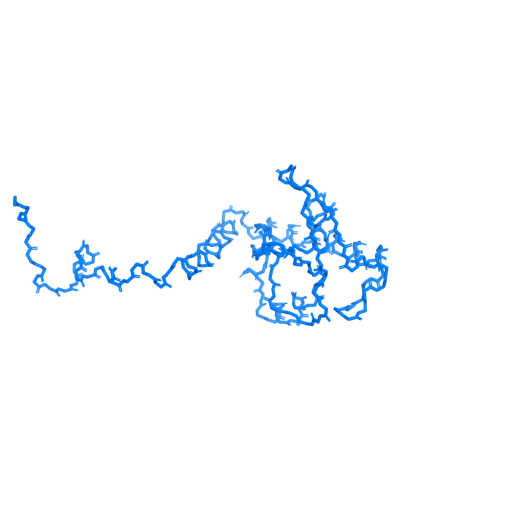. ASP A 1 108 ? -4.443 1.133 -4.788 1.00 91.25 108 ASP A CA 1
ATOM 880 C C . ASP A 1 108 ? -3.854 2.491 -5.168 1.00 91.25 108 ASP A C 1
ATOM 882 O O . ASP A 1 108 ? -4.233 3.064 -6.190 1.00 91.25 108 ASP A O 1
ATOM 886 N N . ASN A 1 109 ? -2.905 3.010 -4.388 1.00 90.06 109 ASN A N 1
ATOM 887 C CA . ASN A 1 109 ? -2.162 4.199 -4.774 1.00 90.06 109 ASN A CA 1
ATOM 888 C C . ASN A 1 109 ? -1.344 3.936 -6.053 1.00 90.06 109 ASN A C 1
ATOM 890 O O . ASN A 1 109 ? -0.585 2.969 -6.125 1.00 90.06 109 ASN A O 1
ATOM 894 N N . THR A 1 110 ? -1.444 4.839 -7.032 1.00 88.75 110 THR A N 1
ATOM 895 C CA . THR A 1 110 ? -0.784 4.725 -8.342 1.00 88.75 110 THR A CA 1
ATOM 896 C C . THR A 1 110 ? 0.722 4.483 -8.244 1.00 88.75 110 THR A C 1
ATOM 898 O O . THR A 1 110 ? 1.258 3.630 -8.948 1.00 88.75 110 THR A O 1
ATOM 901 N N . TYR A 1 111 ? 1.420 5.179 -7.344 1.00 89.50 111 TYR A N 1
ATOM 902 C CA . TYR A 1 111 ? 2.859 4.990 -7.161 1.00 89.50 111 TYR A CA 1
ATOM 903 C C . TYR A 1 111 ? 3.171 3.641 -6.508 1.00 89.50 111 TYR A C 1
ATOM 905 O O . TYR A 1 111 ? 4.149 2.995 -6.878 1.00 89.50 111 TYR A O 1
ATOM 913 N N . CYS A 1 112 ? 2.335 3.169 -5.578 1.00 90.75 112 CYS A N 1
ATOM 914 C CA . CYS A 1 112 ? 2.483 1.828 -5.009 1.00 90.75 112 CYS A CA 1
ATOM 915 C C . CYS A 1 112 ? 2.292 0.735 -6.065 1.00 90.75 112 CYS A C 1
ATOM 917 O O . CYS A 1 112 ? 3.107 -0.186 -6.119 1.00 90.75 112 CYS A O 1
ATOM 919 N N . LYS A 1 113 ? 1.280 0.864 -6.934 1.00 91.12 113 LYS A N 1
ATOM 920 C CA . LYS A 1 113 ? 1.073 -0.040 -8.076 1.00 91.12 113 LYS A CA 1
ATOM 921 C C . LYS A 1 113 ? 2.271 -0.014 -9.028 1.00 91.12 113 LYS A C 1
ATOM 923 O O . LYS A 1 113 ? 2.823 -1.067 -9.331 1.00 91.12 113 LYS A O 1
ATOM 928 N N . MET A 1 114 ? 2.757 1.170 -9.409 1.00 90.38 114 MET A N 1
ATOM 929 C CA . MET A 1 114 ? 3.978 1.326 -10.215 1.00 90.38 114 MET A CA 1
ATOM 930 C C . MET A 1 114 ? 5.179 0.596 -9.599 1.00 90.38 114 MET A C 1
ATOM 932 O O . MET A 1 114 ? 5.890 -0.133 -10.291 1.00 90.38 114 MET A O 1
ATOM 936 N N . MET A 1 115 ? 5.416 0.753 -8.296 1.00 90.38 115 MET A N 1
ATOM 937 C CA . MET A 1 115 ? 6.520 0.065 -7.623 1.00 90.38 115 MET A CA 1
ATOM 938 C C . MET A 1 115 ? 6.341 -1.455 -7.598 1.00 90.38 115 MET A C 1
ATOM 940 O O . MET A 1 115 ? 7.331 -2.164 -7.759 1.00 90.38 115 MET A O 1
ATOM 944 N N . TYR A 1 116 ? 5.113 -1.947 -7.421 1.00 90.88 116 TYR A N 1
ATOM 945 C CA . TYR A 1 116 ? 4.798 -3.376 -7.422 1.00 90.88 116 TYR A CA 1
ATOM 946 C C . TYR A 1 116 ? 5.041 -4.018 -8.795 1.00 90.88 116 TYR A C 1
ATOM 948 O O . TYR A 1 116 ? 5.779 -4.998 -8.892 1.00 90.88 116 TYR A O 1
ATOM 956 N N . TYR A 1 117 ? 4.495 -3.434 -9.865 1.00 87.75 117 TYR A N 1
ATOM 957 C CA . TYR A 1 117 ? 4.622 -3.982 -11.223 1.00 87.75 117 TYR A CA 1
ATOM 958 C C . TYR A 1 117 ? 6.045 -3.885 -11.787 1.00 87.75 117 TYR A C 1
ATOM 960 O O . TYR A 1 117 ? 6.441 -4.691 -12.620 1.00 87.75 117 TYR A O 1
ATOM 968 N N . THR A 1 118 ? 6.847 -2.937 -11.296 1.00 86.75 118 THR A N 1
ATOM 969 C CA . THR A 1 118 ? 8.275 -2.822 -11.646 1.00 86.75 118 THR A CA 1
ATOM 970 C C . THR A 1 118 ? 9.199 -3.594 -10.701 1.00 86.75 118 THR A C 1
ATOM 972 O O . THR A 1 118 ? 10.423 -3.470 -10.797 1.00 86.75 118 THR A O 1
ATOM 975 N N . SER A 1 119 ? 8.650 -4.309 -9.723 1.00 86.75 119 SER A N 1
ATOM 976 C CA . SER A 1 119 ? 9.412 -5.135 -8.787 1.00 86.75 119 SER A CA 1
ATOM 977 C C . SER A 1 119 ? 9.577 -6.555 -9.317 1.00 86.75 119 SER A C 1
ATOM 979 O O . SER A 1 119 ? 8.825 -7.014 -10.171 1.00 86.75 119 SER A O 1
ATOM 981 N N . THR A 1 120 ? 10.582 -7.261 -8.805 1.00 89.38 120 THR A N 1
ATOM 982 C CA . THR A 1 120 ? 10.795 -8.669 -9.172 1.00 89.38 120 THR A CA 1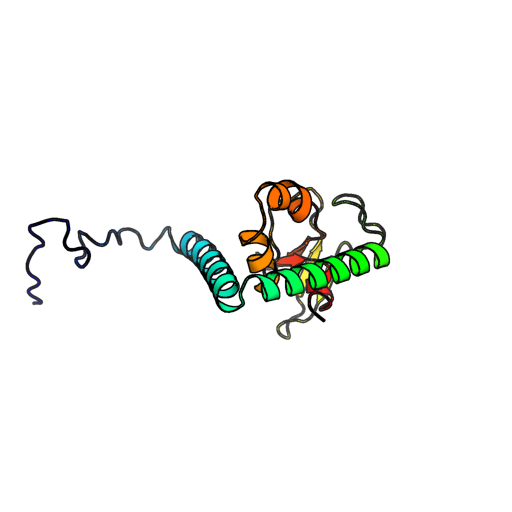
ATOM 983 C C . THR A 1 120 ? 9.702 -9.558 -8.572 1.00 89.38 120 THR A C 1
ATOM 985 O O . THR A 1 120 ? 9.163 -9.236 -7.513 1.00 89.38 120 THR A O 1
ATOM 988 N N . ASN A 1 121 ? 9.426 -10.717 -9.180 1.00 88.94 121 ASN A N 1
ATOM 989 C CA . ASN A 1 121 ? 8.464 -11.691 -8.635 1.00 88.94 121 ASN A CA 1
ATOM 990 C C . ASN A 1 121 ? 8.795 -12.067 -7.181 1.00 88.94 121 ASN A C 1
ATOM 992 O O . ASN A 1 121 ? 7.915 -12.141 -6.331 1.00 88.94 121 ASN A O 1
ATOM 996 N N . TRP A 1 122 ? 10.087 -12.211 -6.865 1.00 89.81 122 TRP A N 1
ATOM 997 C CA . TRP A 1 122 ? 10.531 -12.487 -5.500 1.00 89.81 122 TRP A CA 1
ATOM 998 C C . TRP A 1 122 ? 10.111 -11.385 -4.518 1.00 89.81 122 TRP A C 1
ATOM 1000 O O . TRP A 1 122 ? 9.628 -11.679 -3.426 1.00 89.81 122 TRP A O 1
ATOM 1010 N N . GLU A 1 123 ? 10.253 -10.111 -4.898 1.00 87.94 123 GLU A N 1
ATOM 1011 C CA . GLU A 1 123 ? 9.797 -8.998 -4.061 1.00 87.94 123 GLU A CA 1
ATOM 1012 C C . GLU A 1 123 ? 8.274 -8.997 -3.913 1.00 87.94 123 GLU A C 1
ATOM 1014 O O . GLU A 1 123 ? 7.773 -8.774 -2.811 1.00 87.94 123 GLU A O 1
ATOM 1019 N N . GLN A 1 124 ? 7.532 -9.255 -4.990 1.00 89.06 124 GLN A N 1
ATOM 1020 C CA . GLN A 1 124 ? 6.069 -9.341 -4.947 1.00 89.06 124 GLN A CA 1
ATOM 1021 C C . GLN A 1 124 ? 5.608 -10.408 -3.940 1.00 89.06 124 GLN A C 1
ATOM 1023 O O . GLN A 1 124 ? 4.789 -10.117 -3.064 1.00 89.06 124 GLN A O 1
ATOM 1028 N N . ASP A 1 125 ? 6.222 -11.590 -3.977 1.00 85.75 125 ASP A N 1
ATOM 1029 C CA . ASP A 1 125 ? 5.834 -12.726 -3.140 1.00 85.75 125 ASP A CA 1
ATOM 1030 C C . ASP A 1 125 ? 6.318 -12.626 -1.693 1.00 85.75 125 ASP A C 1
ATOM 1032 O O . ASP A 1 125 ? 5.630 -13.085 -0.780 1.00 85.75 125 ASP A O 1
ATOM 1036 N N . LYS A 1 126 ? 7.513 -12.072 -1.454 1.00 85.00 126 LYS A N 1
ATOM 1037 C CA . LYS A 1 126 ? 8.145 -12.071 -0.120 1.00 85.00 126 LYS A CA 1
ATOM 1038 C C . LYS A 1 126 ? 8.043 -10.750 0.618 1.00 85.00 126 LYS A C 1
ATOM 1040 O O . LYS A 1 126 ? 8.027 -10.753 1.844 1.00 85.00 126 LYS A O 1
ATOM 1045 N N . LYS A 1 127 ? 8.013 -9.627 -0.098 1.00 86.31 127 LYS A N 1
ATOM 1046 C CA . LYS A 1 127 ? 7.990 -8.291 0.506 1.00 86.31 127 LYS A CA 1
ATOM 1047 C C . LYS A 1 127 ? 6.584 -7.710 0.496 1.00 86.31 127 LYS A C 1
ATOM 1049 O O . LYS A 1 127 ? 6.106 -7.298 1.548 1.00 86.31 127 LYS A O 1
ATOM 1054 N N . TYR A 1 128 ? 5.927 -7.664 -0.665 1.00 87.62 128 TYR A N 1
ATOM 1055 C CA . TYR A 1 128 ? 4.619 -7.006 -0.785 1.00 87.62 128 TYR A CA 1
ATOM 1056 C C . TYR A 1 128 ? 3.505 -7.758 -0.062 1.00 87.62 128 TYR A C 1
ATOM 1058 O O . TYR A 1 128 ? 2.619 -7.124 0.507 1.00 87.62 128 TYR A O 1
ATOM 1066 N N . SER A 1 129 ? 3.601 -9.085 -0.010 1.00 87.00 129 SER A N 1
ATOM 1067 C CA . SER A 1 129 ? 2.657 -9.939 0.711 1.00 87.00 129 SER A CA 1
ATOM 1068 C C . SER A 1 129 ? 2.669 -9.768 2.231 1.00 87.00 129 SER A C 1
ATOM 1070 O O . SER A 1 129 ? 1.743 -10.221 2.909 1.00 87.00 129 SER A O 1
ATOM 1072 N N . LEU A 1 130 ? 3.717 -9.124 2.760 1.00 87.88 130 LEU A N 1
ATOM 1073 C CA . LEU A 1 130 ? 3.916 -8.892 4.186 1.00 87.88 130 LEU A CA 1
ATOM 1074 C C . LEU A 1 130 ? 3.642 -7.444 4.618 1.00 87.88 130 LEU A C 1
ATOM 1076 O O . LEU A 1 130 ? 3.858 -7.092 5.780 1.00 87.88 130 LEU A O 1
ATOM 1080 N N . LEU A 1 131 ? 3.222 -6.579 3.695 1.00 89.75 131 LEU A N 1
ATOM 1081 C CA . LEU A 1 131 ? 3.027 -5.166 4.000 1.00 89.75 131 LEU A CA 1
ATOM 1082 C C . LEU A 1 131 ? 1.795 -4.943 4.890 1.00 89.75 131 LEU A C 1
ATOM 1084 O O . LEU A 1 131 ? 0.805 -5.659 4.779 1.00 89.75 131 LEU A O 1
ATOM 1088 N N . PRO A 1 132 ? 1.798 -3.902 5.740 1.00 91.06 132 PRO A N 1
ATOM 1089 C CA . PRO A 1 132 ? 0.602 -3.499 6.467 1.00 91.06 132 PRO A CA 1
ATOM 1090 C C . PRO A 1 132 ? -0.420 -2.915 5.484 1.00 91.06 132 PRO A C 1
ATOM 1092 O O . PRO A 1 132 ? -0.338 -1.734 5.143 1.00 91.06 132 PRO A O 1
ATOM 1095 N N . VAL A 1 133 ? -1.367 -3.723 5.004 1.00 93.19 133 VAL A N 1
ATOM 1096 C CA . VAL A 1 133 ? -2.439 -3.290 4.093 1.00 93.19 133 VAL A CA 1
ATOM 1097 C C . VAL A 1 133 ? -3.785 -3.289 4.804 1.00 93.19 133 VAL A C 1
ATOM 1099 O O . VAL A 1 133 ? -4.138 -4.212 5.532 1.00 93.19 133 VAL A O 1
ATOM 1102 N N . TYR A 1 134 ? -4.549 -2.230 4.566 1.00 93.75 134 TYR A N 1
ATOM 1103 C CA . TYR A 1 134 ? -5.892 -2.015 5.065 1.00 93.75 134 TYR A CA 1
ATOM 1104 C C . TYR A 1 134 ? -6.903 -2.112 3.927 1.00 93.75 134 TYR A C 1
ATOM 1106 O O . TYR A 1 134 ? -6.733 -1.478 2.887 1.00 93.75 134 TYR A O 1
ATOM 1114 N N . LYS A 1 135 ? -7.987 -2.853 4.149 1.00 94.44 135 LYS A N 1
ATOM 1115 C CA . LYS A 1 135 ? -9.133 -2.951 3.244 1.00 94.44 135 LYS A CA 1
ATOM 1116 C C . LYS A 1 135 ? -10.233 -1.987 3.685 1.00 94.44 135 LYS A C 1
ATOM 1118 O O . LYS A 1 135 ? -10.580 -1.950 4.869 1.00 94.44 135 LYS A O 1
ATOM 1123 N N . ASN A 1 136 ? -10.793 -1.229 2.749 1.00 93.44 136 ASN A N 1
ATOM 1124 C CA . ASN A 1 136 ? -11.997 -0.440 2.984 1.00 93.44 136 ASN A CA 1
ATOM 1125 C C . ASN A 1 136 ? -13.177 -1.383 3.284 1.00 93.44 136 ASN A C 1
ATOM 1127 O O . ASN A 1 136 ? -13.361 -2.407 2.632 1.00 93.44 136 ASN A O 1
ATOM 1131 N N . ILE A 1 137 ? -13.971 -1.070 4.304 1.00 92.00 137 ILE A N 1
ATOM 1132 C CA . ILE A 1 137 ? -15.088 -1.926 4.726 1.00 92.00 137 ILE A CA 1
ATOM 1133 C C . ILE A 1 137 ? -16.238 -1.892 3.705 1.00 92.00 137 ILE A C 1
ATOM 1135 O O . ILE A 1 137 ? -16.946 -2.885 3.557 1.00 92.00 137 ILE A O 1
ATOM 1139 N N . ASN A 1 138 ? -16.408 -0.773 2.998 1.00 88.50 138 ASN A N 1
ATOM 1140 C CA . ASN A 1 138 ? -17.525 -0.530 2.083 1.00 88.50 138 ASN A CA 1
ATOM 1141 C C . ASN A 1 138 ? -17.153 -0.719 0.603 1.00 88.50 138 ASN A C 1
ATOM 1143 O O . ASN A 1 138 ? -18.041 -0.852 -0.232 1.00 88.50 138 ASN A O 1
ATOM 1147 N N . GLU A 1 139 ? -15.861 -0.703 0.269 1.00 87.31 139 GLU A N 1
ATOM 1148 C CA . GLU A 1 139 ? -15.362 -0.738 -1.109 1.00 87.31 139 GLU A CA 1
ATOM 1149 C C . GLU A 1 139 ? -14.253 -1.782 -1.263 1.00 87.31 139 GLU A C 1
ATOM 1151 O O . GLU A 1 139 ? -13.510 -2.073 -0.324 1.00 87.31 139 GLU A O 1
ATOM 1156 N N . GLU A 1 140 ? -14.078 -2.320 -2.470 1.00 87.25 140 GLU A N 1
ATOM 1157 C CA . GLU A 1 140 ? -12.932 -3.174 -2.802 1.00 87.25 140 GLU A CA 1
ATOM 1158 C C . GLU A 1 140 ? -11.680 -2.320 -3.059 1.00 87.25 140 GLU A C 1
ATOM 1160 O O . GLU A 1 140 ? -11.142 -2.273 -4.161 1.00 87.25 140 GLU A O 1
ATOM 1165 N N . LYS A 1 141 ? -11.260 -1.591 -2.021 1.00 90.19 141 LYS A N 1
ATOM 1166 C CA . LYS A 1 141 ? -10.133 -0.659 -2.044 1.00 90.19 141 LYS A CA 1
ATOM 1167 C C . LYS A 1 141 ? -9.142 -0.991 -0.938 1.00 90.19 141 LYS A C 1
ATOM 1169 O O . LYS A 1 141 ? -9.528 -1.185 0.218 1.00 90.19 141 LYS A O 1
ATOM 1174 N N . PHE A 1 142 ? -7.864 -1.011 -1.282 1.00 93.31 142 PHE A N 1
ATOM 1175 C CA . PHE A 1 142 ? -6.760 -1.416 -0.426 1.00 93.31 142 PHE A CA 1
ATOM 1176 C C . PHE A 1 142 ? -5.737 -0.291 -0.301 1.00 93.31 142 PHE A C 1
ATOM 1178 O O . PHE A 1 142 ? -5.264 0.241 -1.299 1.00 93.31 142 PHE A O 1
ATOM 1185 N N . LEU A 1 143 ? -5.341 0.062 0.918 1.00 93.00 143 LEU A N 1
ATOM 1186 C CA . LEU A 1 143 ? -4.307 1.068 1.169 1.00 93.00 143 LEU A CA 1
ATOM 1187 C C . LEU A 1 143 ? -3.266 0.525 2.140 1.00 93.00 143 LEU A C 1
ATOM 1189 O O . LEU A 1 143 ? -3.614 -0.043 3.170 1.00 93.00 143 LEU A O 1
ATOM 1193 N N . CYS A 1 144 ? -1.981 0.713 1.847 1.00 92.00 144 CYS A N 1
ATOM 1194 C CA . CYS A 1 144 ? -0.940 0.395 2.820 1.00 92.00 144 CYS A CA 1
ATOM 1195 C C . CYS A 1 144 ? -0.917 1.419 3.967 1.00 92.00 144 CYS A C 1
ATOM 1197 O O . CYS A 1 144 ? -1.367 2.554 3.802 1.00 92.00 144 CYS A O 1
ATOM 1199 N N . GLY A 1 145 ? -0.355 1.039 5.115 1.00 90.44 145 GLY A N 1
ATOM 1200 C CA . GLY A 1 145 ? -0.231 1.887 6.304 1.00 90.44 145 GLY A CA 1
ATOM 1201 C C . GLY A 1 145 ? 0.298 3.295 5.999 1.00 90.44 145 GLY A C 1
ATOM 1202 O O . GLY A 1 145 ? -0.395 4.265 6.315 1.00 90.44 145 GLY A O 1
ATOM 1203 N N . PRO A 1 146 ? 1.442 3.436 5.296 1.00 90.25 146 PRO A N 1
ATOM 1204 C CA . PRO A 1 146 ? 1.952 4.745 4.890 1.00 90.25 146 PRO A CA 1
ATOM 1205 C C . PRO A 1 146 ? 1.003 5.537 3.978 1.00 90.25 146 PRO A C 1
ATOM 1207 O O . PRO A 1 146 ? 1.032 6.768 3.972 1.00 90.25 146 PRO A O 1
ATOM 1210 N N . CYS A 1 147 ? 0.198 4.879 3.133 1.00 90.06 147 CYS A N 1
ATOM 1211 C CA . CYS A 1 147 ? -0.760 5.567 2.248 1.00 90.06 147 CYS A CA 1
ATOM 1212 C C . CYS A 1 147 ? -1.956 6.062 3.052 1.00 90.06 147 CYS A C 1
ATOM 1214 O O . CYS A 1 147 ? -2.503 7.123 2.763 1.00 90.06 147 CYS A O 1
ATOM 1216 N N . LEU A 1 148 ? -2.318 5.318 4.093 1.00 88.12 148 LEU A N 1
ATOM 1217 C CA . LEU A 1 148 ? -3.424 5.632 4.978 1.00 88.12 148 LEU A CA 1
ATOM 1218 C C . LEU A 1 148 ? -3.115 6.794 5.938 1.00 88.12 148 LEU A C 1
ATOM 1220 O O . LEU A 1 148 ? -4.032 7.472 6.381 1.00 88.12 148 LEU A O 1
ATOM 1224 N N . THR A 1 149 ? -1.845 7.039 6.277 1.00 79.81 149 THR A N 1
ATOM 1225 C CA . THR A 1 149 ? -1.415 8.214 7.066 1.00 79.81 149 THR A CA 1
ATOM 1226 C C . THR A 1 149 ? -0.963 9.394 6.200 1.00 79.81 149 THR A C 1
ATOM 1228 O O . THR A 1 149 ? -0.551 10.422 6.728 1.00 79.81 149 THR A O 1
ATOM 1231 N N . ASN A 1 150 ? -1.067 9.280 4.869 1.00 68.69 150 ASN A N 1
ATOM 1232 C CA . ASN A 1 150 ? -0.557 10.265 3.911 1.00 68.69 150 ASN A CA 1
ATOM 1233 C C . ASN A 1 150 ? 0.951 10.553 4.082 1.00 68.69 150 ASN A C 1
ATOM 1235 O O . ASN A 1 150 ? 1.407 1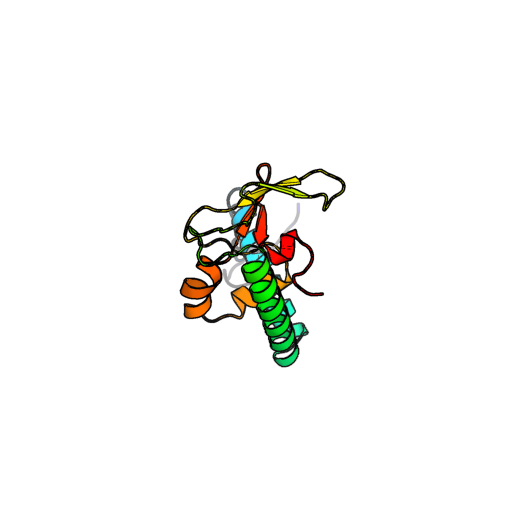1.670 3.848 1.00 68.69 150 ASN A O 1
ATOM 1239 N N . ASP A 1 151 ? 1.728 9.548 4.487 1.00 68.88 151 ASP A N 1
ATOM 1240 C CA . ASP A 1 151 ? 3.183 9.637 4.663 1.00 68.88 151 ASP A CA 1
ATOM 1241 C C . ASP A 1 151 ? 3.942 8.912 3.548 1.00 68.88 151 ASP A C 1
ATOM 1243 O O . ASP A 1 151 ? 5.160 8.853 3.566 1.00 68.88 151 ASP A O 1
ATOM 1247 N N . SER A 1 152 ? 3.263 8.324 2.560 1.00 67.81 152 SER A N 1
ATOM 1248 C CA . SER A 1 152 ? 3.922 7.416 1.601 1.00 67.81 152 SER A CA 1
ATOM 1249 C C . SER A 1 152 ? 5.009 8.052 0.748 1.00 67.81 152 SER A C 1
ATOM 1251 O O . SER A 1 152 ? 5.994 7.385 0.444 1.00 67.81 152 SER A O 1
ATOM 1253 N N . PHE A 1 153 ? 4.828 9.315 0.356 1.00 61.66 153 PHE A N 1
ATOM 1254 C CA . PHE A 1 153 ? 5.700 9.991 -0.614 1.00 61.66 153 PHE A CA 1
ATOM 1255 C C . PHE A 1 153 ? 6.086 11.422 -0.215 1.00 61.66 153 PHE A C 1
ATOM 1257 O O . PHE A 1 153 ? 6.745 12.105 -1.006 1.00 61.66 153 PHE A O 1
ATOM 1264 N N . LYS A 1 154 ? 5.683 11.856 0.989 1.00 59.94 154 LYS A N 1
ATOM 1265 C CA . LYS A 1 154 ? 6.236 13.047 1.645 1.00 59.94 154 LYS A CA 1
ATOM 1266 C C . LYS A 1 154 ? 7.706 12.799 1.979 1.00 59.94 154 LYS A C 1
ATOM 1268 O O . LYS A 1 154 ? 8.494 13.746 1.799 1.00 59.94 154 LYS A O 1
#

Foldseek 3Di:
DDDDDDDPPLCPCPDCSVPVPPDPPPCPVVVVVVVLLVLLQVVDVVCDDVSLVVLVVQQVVLQVVLCVVQVPDWLQRRRNPDQKDWDQDPVDTWIKGWDRAQDQDFAPPSSRSSNLSPDDPCCSRPPRSTFGWIQTPVDRHIHTSCVRVVNRRD

Organism: NCBI:txid1070528